Protein AF-A0A7Z2Y9G9-F1 (afdb_monomer_lite)

Structure (mmCIF, N/CA/C/O backbone):
data_AF-A0A7Z2Y9G9-F1
#
_entry.id   AF-A0A7Z2Y9G9-F1
#
loop_
_atom_site.group_PDB
_atom_site.id
_atom_site.type_symbol
_atom_site.label_atom_id
_atom_site.label_alt_id
_atom_site.label_comp_id
_atom_site.label_asym_id
_atom_site.label_entity_id
_atom_site.label_seq_id
_atom_site.pdbx_PDB_ins_code
_atom_site.Cartn_x
_atom_site.Cartn_y
_atom_site.Cartn_z
_atom_site.occupancy
_atom_site.B_iso_or_equiv
_atom_site.auth_seq_id
_atom_site.auth_comp_id
_atom_site.auth_asym_id
_atom_site.auth_atom_id
_atom_site.pdbx_PDB_model_num
ATOM 1 N N . MET A 1 1 ? -2.726 4.405 26.098 1.00 60.47 1 MET A N 1
ATOM 2 C CA . MET A 1 1 ? -2.717 5.321 24.933 1.00 60.47 1 MET A CA 1
ATOM 3 C C . MET A 1 1 ? -4.155 5.636 24.534 1.00 60.47 1 MET A C 1
ATOM 5 O O . MET A 1 1 ? -4.991 4.743 24.599 1.00 60.47 1 MET A O 1
ATOM 9 N N . ASN A 1 2 ? -4.482 6.888 24.206 1.00 84.62 2 ASN A N 1
ATOM 10 C CA . ASN A 1 2 ? -5.858 7.288 23.878 1.00 84.62 2 ASN A CA 1
ATOM 11 C C . ASN A 1 2 ? -6.257 6.757 22.484 1.00 84.62 2 ASN A C 1
ATOM 13 O O . ASN A 1 2 ? -5.518 6.964 21.523 1.00 84.62 2 ASN A O 1
ATOM 17 N N . LYS A 1 3 ? -7.426 6.106 22.360 1.00 82.12 3 LYS A N 1
ATOM 18 C CA . LYS A 1 3 ? -7.938 5.534 21.095 1.00 82.12 3 LYS A CA 1
ATOM 19 C C . LYS A 1 3 ? -7.937 6.550 19.945 1.00 82.12 3 LYS A C 1
ATOM 21 O O . LYS A 1 3 ? -7.554 6.207 18.832 1.00 82.12 3 LYS A O 1
ATOM 26 N N . ARG A 1 4 ? -8.305 7.810 20.218 1.00 83.88 4 ARG A N 1
ATOM 27 C CA . ARG A 1 4 ? -8.312 8.877 19.197 1.00 83.88 4 ARG A CA 1
ATOM 28 C C . ARG A 1 4 ? -6.915 9.199 18.689 1.00 83.88 4 ARG A C 1
ATOM 30 O O . ARG A 1 4 ? -6.725 9.339 17.492 1.00 83.88 4 ARG A O 1
ATOM 37 N N . VAL A 1 5 ? -5.942 9.277 19.596 1.00 87.56 5 VAL A N 1
ATOM 38 C CA . VAL A 1 5 ? -4.540 9.533 19.237 1.00 87.56 5 VAL A CA 1
ATOM 39 C C . VAL A 1 5 ? -4.034 8.418 18.328 1.00 87.56 5 VAL A C 1
ATOM 41 O O . VAL A 1 5 ? -3.450 8.692 17.291 1.00 87.56 5 VAL A O 1
ATOM 44 N N . MET A 1 6 ? -4.344 7.165 18.652 1.00 87.31 6 MET A N 1
ATOM 45 C CA . MET A 1 6 ? -3.933 6.023 17.840 1.00 87.31 6 MET A CA 1
ATOM 46 C C . MET A 1 6 ? -4.537 6.051 16.428 1.00 87.31 6 MET A C 1
ATOM 48 O O . MET A 1 6 ? -3.825 5.814 15.454 1.00 87.31 6 MET A O 1
ATOM 52 N N . LEU A 1 7 ? -5.819 6.409 16.307 1.00 87.56 7 LEU A N 1
ATOM 53 C CA . LEU A 1 7 ? -6.474 6.610 15.013 1.00 87.56 7 LEU A CA 1
ATOM 54 C C . LEU A 1 7 ? -5.833 7.750 14.221 1.00 87.56 7 LEU A C 1
ATOM 56 O O . LEU A 1 7 ? -5.514 7.554 13.056 1.00 87.56 7 LEU A O 1
ATOM 60 N N . TYR A 1 8 ? -5.576 8.902 14.847 1.00 88.62 8 TYR A N 1
ATOM 61 C CA . TYR A 1 8 ? -4.926 10.026 14.171 1.00 88.62 8 TYR A CA 1
ATOM 62 C C . TYR A 1 8 ? -3.520 9.693 13.685 1.00 88.62 8 TYR A C 1
ATOM 64 O O . TYR A 1 8 ? -3.172 10.086 12.578 1.00 88.62 8 TYR A O 1
ATOM 72 N N . ILE A 1 9 ? -2.733 8.943 14.463 1.00 90.56 9 ILE A N 1
ATOM 73 C CA . ILE A 1 9 ? -1.399 8.521 14.023 1.00 90.56 9 ILE A CA 1
ATOM 74 C C . ILE A 1 9 ? -1.525 7.561 12.832 1.00 90.56 9 ILE A C 1
ATOM 76 O O . ILE A 1 9 ? -0.811 7.743 11.855 1.00 90.56 9 ILE A O 1
ATOM 80 N N . ASN A 1 10 ? -2.467 6.606 12.855 1.00 90.12 10 ASN A N 1
ATOM 81 C CA . ASN A 1 10 ? -2.705 5.707 11.714 1.00 90.12 10 ASN A CA 1
ATOM 82 C C . ASN A 1 10 ? -3.112 6.478 10.457 1.00 90.12 10 ASN A C 1
ATOM 84 O O . ASN A 1 10 ? -2.571 6.235 9.382 1.00 90.12 10 ASN A O 1
ATOM 88 N N . THR A 1 11 ? -4.021 7.440 10.588 1.00 89.25 11 THR A N 1
ATOM 89 C CA . THR A 1 11 ? -4.427 8.299 9.473 1.00 89.25 11 THR A CA 1
ATOM 90 C C . THR A 1 11 ? -3.263 9.143 8.966 1.00 89.25 11 THR A C 1
ATOM 92 O O . THR A 1 11 ? -3.031 9.195 7.765 1.00 89.25 11 THR A O 1
ATOM 95 N N . GLY A 1 12 ? -2.522 9.788 9.869 1.00 90.56 12 GLY A N 1
ATOM 96 C CA . GLY A 1 12 ? -1.427 10.692 9.528 1.00 90.56 12 GLY A CA 1
ATOM 97 C C . GLY A 1 12 ? -0.275 9.979 8.830 1.00 90.56 12 GLY A C 1
ATOM 98 O O . GLY A 1 12 ? 0.191 10.453 7.800 1.00 90.56 12 GLY A O 1
ATOM 99 N N . ILE A 1 13 ? 0.138 8.815 9.338 1.00 92.81 13 ILE A N 1
ATOM 100 C CA . ILE A 1 13 ? 1.227 8.042 8.732 1.00 92.81 13 ILE A CA 1
ATOM 101 C C . ILE A 1 13 ? 0.820 7.459 7.374 1.00 92.81 13 ILE A C 1
ATOM 103 O O . ILE A 1 13 ? 1.600 7.496 6.430 1.00 92.81 13 ILE A O 1
ATOM 107 N N . THR A 1 14 ? -0.436 7.024 7.238 1.00 91.38 14 THR A N 1
ATOM 108 C CA . THR A 1 14 ? -0.966 6.530 5.961 1.00 91.38 14 THR A CA 1
ATOM 109 C C . THR A 1 14 ? -1.094 7.659 4.937 1.00 91.38 14 THR A C 1
ATOM 111 O O . THR A 1 14 ? -0.770 7.476 3.769 1.00 91.38 14 THR A O 1
ATOM 114 N N . ALA A 1 15 ? -1.524 8.850 5.359 1.00 91.56 15 ALA A N 1
ATOM 115 C CA . ALA A 1 15 ? -1.562 10.022 4.491 1.00 91.56 15 ALA A CA 1
ATOM 116 C C . ALA A 1 15 ? -0.153 10.434 4.045 1.00 91.56 15 ALA A C 1
ATOM 118 O O . ALA A 1 15 ? 0.052 10.71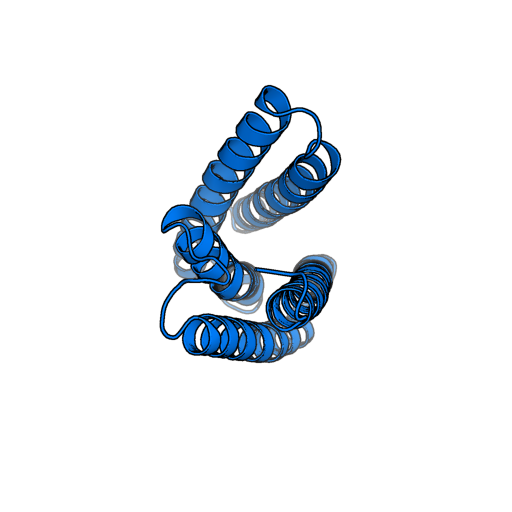4 2.866 1.00 91.56 15 ALA A O 1
ATOM 119 N N . LEU A 1 16 ? 0.820 10.413 4.962 1.00 94.50 16 LEU A N 1
ATOM 120 C CA . LEU A 1 16 ? 2.220 10.671 4.639 1.00 94.50 16 LEU A CA 1
ATOM 121 C C . LEU A 1 16 ? 2.745 9.660 3.616 1.00 94.50 16 LEU A C 1
ATOM 123 O O . LEU A 1 16 ? 3.346 10.081 2.638 1.00 94.50 16 LEU A O 1
ATOM 127 N N . PHE A 1 17 ? 2.448 8.366 3.785 1.00 94.25 17 PHE A N 1
ATOM 128 C CA . PHE A 1 17 ? 2.802 7.334 2.806 1.00 94.25 17 PHE A CA 1
ATOM 129 C C . PHE A 1 17 ? 2.264 7.670 1.412 1.00 94.25 17 PHE A C 1
ATOM 131 O O . PHE A 1 17 ? 3.022 7.694 0.449 1.00 94.25 17 PHE A O 1
ATOM 138 N N . VAL A 1 18 ? 0.965 7.970 1.307 1.00 92.56 18 VAL A N 1
ATOM 139 C CA . VAL A 1 18 ? 0.322 8.285 0.023 1.00 92.56 18 VAL A CA 1
ATOM 140 C C . VAL A 1 18 ? 0.954 9.520 -0.625 1.00 92.56 18 VAL A C 1
ATOM 142 O O . VAL A 1 18 ? 1.206 9.519 -1.825 1.00 92.56 18 VAL A O 1
ATOM 145 N N . ILE A 1 19 ? 1.243 10.564 0.155 1.00 94.31 19 ILE A N 1
ATOM 146 C CA . ILE A 1 19 ? 1.898 11.777 -0.351 1.00 94.31 19 ILE A CA 1
ATOM 147 C C . ILE A 1 19 ? 3.315 11.460 -0.839 1.00 94.31 19 ILE A C 1
ATOM 149 O O . ILE A 1 19 ? 3.659 11.823 -1.961 1.00 94.31 19 ILE A O 1
ATOM 153 N N . SER A 1 20 ? 4.122 10.767 -0.034 1.00 93.50 20 SER A N 1
ATOM 154 C CA . SER A 1 20 ? 5.490 10.382 -0.396 1.00 93.50 20 SER A CA 1
ATOM 155 C C . SER A 1 20 ? 5.528 9.523 -1.660 1.00 93.50 20 SER A C 1
ATOM 157 O O . SER A 1 20 ? 6.353 9.781 -2.531 1.00 93.50 20 SER A O 1
ATOM 159 N N . LEU A 1 21 ? 4.577 8.599 -1.808 1.00 92.56 21 LEU A N 1
ATOM 160 C CA . LEU A 1 21 ? 4.409 7.774 -3.002 1.00 92.56 21 LEU A CA 1
ATOM 161 C C . LEU A 1 21 ? 4.122 8.618 -4.258 1.00 92.56 21 LEU A C 1
ATOM 163 O O . LEU A 1 21 ? 4.695 8.390 -5.319 1.00 92.56 21 LEU A O 1
ATOM 167 N N . PHE A 1 22 ? 3.247 9.621 -4.171 1.00 92.81 22 PHE A N 1
ATOM 168 C CA . PHE A 1 22 ? 3.017 10.507 -5.316 1.00 92.81 22 PHE A CA 1
ATOM 169 C C . PHE A 1 22 ? 4.241 11.363 -5.642 1.00 92.81 22 PHE A C 1
ATOM 171 O O . PHE A 1 22 ? 4.534 11.587 -6.816 1.00 92.81 22 PHE A O 1
ATOM 178 N N . ILE A 1 23 ? 4.980 11.817 -4.626 1.00 92.75 23 ILE A N 1
ATOM 179 C CA . ILE A 1 23 ? 6.205 12.588 -4.844 1.00 92.75 23 ILE A CA 1
ATOM 180 C C . ILE A 1 23 ? 7.298 11.713 -5.471 1.00 92.75 23 ILE A C 1
ATOM 182 O O . ILE A 1 23 ? 8.007 12.192 -6.358 1.00 92.75 23 ILE A O 1
ATOM 186 N N . SER A 1 24 ? 7.415 10.432 -5.099 1.00 90.62 24 SER A N 1
ATOM 187 C CA . SER A 1 24 ? 8.377 9.527 -5.741 1.00 90.62 24 SER A CA 1
ATOM 188 C C . SER A 1 24 ? 8.086 9.378 -7.234 1.00 90.62 24 SER A C 1
ATOM 190 O O . SER A 1 24 ? 9.013 9.439 -8.037 1.00 90.62 24 SER A O 1
ATOM 192 N N . PHE A 1 25 ? 6.813 9.290 -7.633 1.00 87.81 25 PHE A N 1
ATOM 193 C CA . PHE A 1 25 ? 6.443 9.295 -9.053 1.00 87.81 25 PHE A CA 1
ATOM 194 C C . PHE A 1 25 ? 6.720 10.636 -9.739 1.00 87.81 25 PHE A C 1
ATOM 196 O O . PHE A 1 25 ? 7.238 10.656 -10.851 1.00 87.81 25 PHE A O 1
ATOM 203 N N . ALA A 1 26 ? 6.437 11.760 -9.077 1.00 90.19 26 ALA A N 1
ATOM 204 C CA . ALA A 1 26 ? 6.694 13.091 -9.633 1.00 90.19 26 ALA A CA 1
ATOM 205 C C . ALA A 1 26 ? 8.191 13.398 -9.823 1.00 90.19 26 ALA A C 1
ATOM 207 O O . ALA A 1 26 ? 8.546 14.297 -10.579 1.00 90.19 26 ALA A O 1
ATOM 208 N N . THR A 1 27 ? 9.067 12.671 -9.130 1.00 91.19 27 THR A N 1
ATOM 209 C CA . THR A 1 27 ? 10.520 12.891 -9.140 1.00 91.19 27 THR A CA 1
ATOM 210 C C . THR A 1 27 ? 11.287 11.848 -9.946 1.00 91.19 27 THR A C 1
ATOM 212 O O . THR A 1 27 ? 12.510 11.886 -9.935 1.00 91.19 27 THR A O 1
ATOM 215 N N . MET A 1 28 ? 10.599 10.963 -10.679 1.00 87.31 28 MET A N 1
ATOM 216 C CA . MET A 1 28 ? 11.187 9.823 -11.402 1.00 87.31 28 MET A CA 1
ATOM 217 C C . MET A 1 28 ? 12.311 10.195 -12.387 1.00 87.31 28 MET A C 1
ATOM 219 O O . MET A 1 28 ? 13.194 9.384 -12.635 1.00 87.31 28 MET A O 1
ATOM 223 N N . GLU A 1 29 ? 12.324 11.422 -12.913 1.00 86.62 29 GLU A N 1
ATOM 224 C CA . GLU A 1 29 ? 13.369 11.903 -13.834 1.00 86.62 29 GLU A CA 1
ATOM 225 C C . GLU A 1 29 ? 14.647 12.398 -13.125 1.00 86.62 29 GLU A C 1
ATOM 227 O O . GLU A 1 29 ? 15.681 12.588 -13.763 1.00 86.62 29 GLU A O 1
ATOM 232 N N . ALA A 1 30 ? 14.605 12.613 -11.807 1.00 90.19 30 ALA A N 1
ATOM 233 C CA . ALA A 1 30 ? 15.714 13.135 -11.012 1.00 90.19 30 ALA A CA 1
ATOM 234 C C . ALA A 1 30 ? 16.259 12.052 -10.067 1.00 90.19 30 ALA A C 1
ATOM 236 O O . ALA A 1 30 ? 15.902 12.022 -8.890 1.00 90.19 30 ALA A O 1
ATOM 237 N N . GLU A 1 31 ? 17.150 11.195 -10.572 1.00 83.38 31 GLU A N 1
ATOM 238 C CA . GLU A 1 31 ? 17.620 9.942 -9.947 1.00 83.38 31 GLU A CA 1
ATOM 239 C C . GLU A 1 31 ? 17.875 10.023 -8.425 1.00 83.38 31 GLU A C 1
ATOM 241 O O . GLU A 1 31 ? 17.238 9.309 -7.651 1.00 83.38 31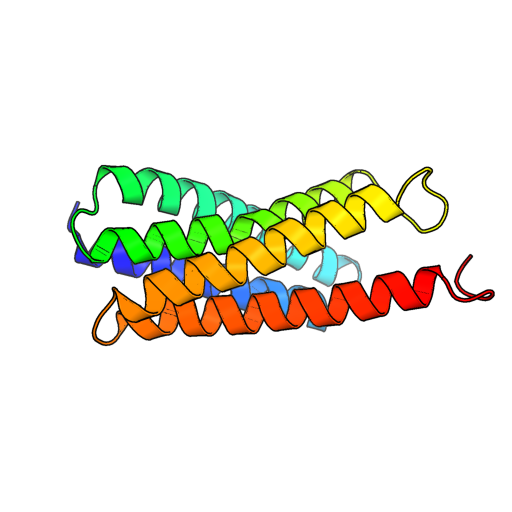 GLU A O 1
ATOM 246 N N . GLY A 1 32 ? 18.717 10.953 -7.956 1.00 86.69 32 GLY A N 1
ATOM 247 C CA . GLY A 1 32 ? 19.013 11.084 -6.519 1.00 86.69 32 GLY A CA 1
ATOM 248 C C . GLY A 1 32 ? 17.826 11.557 -5.664 1.00 86.69 32 GLY A C 1
ATOM 249 O O . GLY A 1 32 ? 17.675 11.161 -4.506 1.00 86.69 32 GLY A O 1
ATOM 250 N N . THR A 1 33 ? 16.944 12.383 -6.234 1.00 89.56 33 THR A N 1
ATOM 251 C CA . THR A 1 33 ? 15.721 12.833 -5.550 1.00 89.56 33 THR A CA 1
ATOM 252 C C . THR A 1 33 ? 14.675 11.721 -5.542 1.00 89.56 33 THR A C 1
ATOM 254 O O . THR A 1 33 ? 14.071 11.469 -4.501 1.00 89.56 33 THR A O 1
ATOM 257 N N . HIS A 1 34 ? 14.515 11.014 -6.664 1.00 90.25 34 HIS A N 1
ATOM 258 C CA . HIS A 1 34 ? 13.632 9.860 -6.798 1.00 90.25 34 HIS A CA 1
ATOM 259 C C . HIS A 1 34 ? 13.949 8.796 -5.750 1.00 90.25 34 HIS A C 1
ATOM 261 O O . HIS A 1 34 ? 13.078 8.433 -4.960 1.00 90.25 34 HIS A O 1
ATOM 267 N N . GLN A 1 35 ? 15.211 8.362 -5.682 1.00 89.25 35 GLN A N 1
ATOM 268 C CA . GLN A 1 35 ? 15.637 7.307 -4.767 1.00 89.25 35 GLN A CA 1
ATOM 269 C C . GLN A 1 35 ? 15.396 7.693 -3.303 1.00 89.25 35 GLN A C 1
ATOM 271 O O . GLN A 1 35 ? 14.895 6.886 -2.526 1.00 89.25 35 GLN A O 1
ATOM 276 N N . THR A 1 36 ? 15.645 8.956 -2.940 1.00 91.81 36 THR A N 1
ATOM 277 C CA . THR A 1 36 ? 15.350 9.467 -1.593 1.00 91.81 36 THR A CA 1
ATOM 278 C C . THR A 1 36 ? 13.860 9.340 -1.254 1.00 91.81 36 THR A C 1
ATOM 280 O O . THR A 1 36 ? 13.505 8.887 -0.164 1.00 91.81 36 THR A O 1
ATOM 283 N N . TRP A 1 37 ? 12.968 9.707 -2.178 1.00 93.94 37 TRP A N 1
ATOM 284 C CA . TRP A 1 37 ? 11.523 9.598 -1.960 1.00 93.94 37 TRP A CA 1
ATOM 285 C C . TRP A 1 37 ? 11.024 8.156 -1.937 1.00 93.94 37 TRP A C 1
ATOM 287 O O . TRP A 1 37 ? 10.119 7.858 -1.155 1.00 93.94 37 TRP A O 1
ATOM 297 N N . VAL A 1 38 ? 11.619 7.263 -2.729 1.00 91.06 38 VAL A N 1
ATOM 298 C CA . VAL A 1 38 ? 11.351 5.819 -2.657 1.00 91.06 38 VAL A CA 1
ATOM 299 C C . VAL A 1 38 ? 11.700 5.296 -1.263 1.00 91.06 38 VAL A C 1
ATOM 301 O O . VAL A 1 38 ? 10.824 4.761 -0.586 1.00 91.06 38 VAL A O 1
ATOM 304 N N . THR A 1 39 ? 12.908 5.569 -0.761 1.00 92.12 39 THR A N 1
ATOM 305 C CA . THR A 1 39 ? 13.326 5.133 0.583 1.00 92.12 39 THR A CA 1
ATOM 306 C C . THR A 1 39 ? 12.432 5.706 1.686 1.00 92.12 39 THR A C 1
ATOM 308 O O . THR A 1 39 ? 12.039 4.989 2.606 1.00 92.12 39 THR A O 1
ATOM 311 N N . ILE A 1 40 ? 12.046 6.986 1.602 1.00 93.69 40 ILE A N 1
ATOM 312 C CA . ILE A 1 40 ? 11.087 7.581 2.551 1.00 93.69 40 ILE A CA 1
ATOM 313 C C . ILE A 1 40 ? 9.754 6.826 2.503 1.00 93.69 40 ILE A C 1
ATOM 315 O O . ILE A 1 40 ? 9.195 6.500 3.550 1.00 93.69 40 ILE A O 1
ATOM 319 N N . THR A 1 41 ? 9.253 6.527 1.306 1.00 94.19 41 THR A N 1
ATOM 320 C CA . THR A 1 41 ? 7.989 5.808 1.105 1.00 94.19 41 THR A CA 1
ATOM 321 C C . THR A 1 41 ? 8.043 4.407 1.712 1.00 94.19 41 THR A C 1
ATOM 323 O O . THR A 1 41 ? 7.106 4.008 2.403 1.00 94.19 41 THR A O 1
ATOM 326 N N . GLU A 1 42 ? 9.150 3.687 1.550 1.00 92.56 42 GLU A N 1
ATOM 327 C CA . GLU A 1 42 ? 9.368 2.368 2.155 1.00 92.56 42 GLU A CA 1
ATOM 328 C C . GLU A 1 42 ? 9.421 2.433 3.684 1.00 92.56 42 GLU A C 1
ATOM 330 O O . GLU A 1 42 ? 8.717 1.678 4.360 1.00 92.56 42 GLU A O 1
ATOM 335 N N . CYS A 1 43 ? 10.187 3.373 4.252 1.00 94.75 43 CYS A N 1
ATOM 336 C CA . CYS A 1 43 ? 10.267 3.560 5.701 1.00 94.75 43 CYS A CA 1
ATOM 337 C C . CYS A 1 43 ? 8.899 3.909 6.305 1.00 94.75 43 CYS A C 1
ATOM 339 O O . CYS A 1 43 ? 8.490 3.323 7.313 1.00 94.75 43 CYS A O 1
ATOM 341 N N . VAL A 1 44 ? 8.171 4.846 5.691 1.00 95.94 44 VAL A N 1
ATOM 342 C CA . VAL A 1 44 ? 6.839 5.264 6.150 1.00 95.94 44 VAL A CA 1
ATOM 343 C C . VAL A 1 44 ? 5.823 4.137 5.957 1.00 95.94 44 VAL A C 1
ATOM 345 O O . VAL A 1 44 ? 4.988 3.915 6.836 1.00 95.94 44 VAL A O 1
ATOM 348 N N . GLY A 1 45 ? 5.906 3.382 4.861 1.00 94.62 45 GLY A N 1
ATOM 349 C CA . GLY A 1 45 ? 5.068 2.212 4.601 1.00 94.62 45 GLY A CA 1
ATOM 350 C C . GLY A 1 45 ? 5.272 1.120 5.650 1.00 94.62 45 GLY A C 1
ATOM 351 O O . GLY A 1 45 ? 4.311 0.684 6.286 1.00 94.62 45 GLY A O 1
ATOM 352 N N . GLY A 1 46 ? 6.524 0.750 5.926 1.00 95.00 46 GLY A N 1
ATOM 353 C CA . GLY A 1 46 ? 6.872 -0.218 6.969 1.00 95.00 46 GLY A CA 1
ATOM 354 C C . GLY A 1 46 ? 6.392 0.217 8.356 1.00 95.00 46 GLY A C 1
ATOM 355 O O . GLY A 1 46 ? 5.748 -0.557 9.070 1.00 95.00 46 GLY A O 1
ATOM 356 N N . ALA A 1 47 ? 6.610 1.483 8.719 1.00 95.25 47 ALA A N 1
ATOM 357 C CA . ALA A 1 47 ? 6.111 2.040 9.974 1.00 95.25 47 ALA A CA 1
ATOM 358 C C . ALA A 1 47 ? 4.571 2.044 10.046 1.00 95.25 47 ALA A C 1
ATOM 360 O O . ALA A 1 47 ? 4.005 1.758 11.104 1.00 95.25 47 ALA A O 1
ATOM 361 N N . SER A 1 48 ? 3.886 2.306 8.928 1.00 95.31 48 SER A N 1
ATOM 362 C CA . SER A 1 48 ? 2.421 2.268 8.839 1.00 95.31 48 SER A CA 1
ATOM 363 C C . SER A 1 48 ? 1.873 0.863 9.072 1.00 95.31 48 SER A C 1
ATOM 365 O O . SER A 1 48 ? 0.915 0.703 9.827 1.00 95.31 48 SER A O 1
ATOM 367 N N . ILE A 1 49 ? 2.500 -0.162 8.484 1.00 95.81 49 ILE A N 1
ATOM 368 C CA . ILE A 1 49 ? 2.127 -1.572 8.680 1.00 95.81 49 ILE A CA 1
ATOM 369 C C . ILE A 1 49 ? 2.295 -1.968 10.148 1.00 95.81 49 ILE A C 1
ATOM 371 O O . ILE A 1 49 ? 1.369 -2.521 10.747 1.00 95.81 49 ILE A O 1
ATOM 375 N N . LEU A 1 50 ? 3.445 -1.649 10.751 1.00 95.31 50 LEU A N 1
ATOM 376 C CA . LEU A 1 50 ? 3.711 -1.948 12.160 1.00 95.31 50 LEU A CA 1
ATOM 377 C C . LEU A 1 50 ? 2.693 -1.265 13.074 1.00 95.31 50 LEU A C 1
ATOM 379 O O . LEU A 1 50 ? 2.103 -1.909 13.943 1.00 95.31 50 LEU A O 1
ATOM 383 N N . LEU A 1 51 ? 2.437 0.024 12.856 1.00 94.25 51 LEU A N 1
ATOM 384 C CA . LEU A 1 51 ? 1.477 0.776 13.651 1.00 94.25 51 LEU A CA 1
ATOM 385 C C . LEU A 1 51 ? 0.051 0.242 13.482 1.00 94.25 51 LEU A C 1
ATOM 387 O O . LEU A 1 51 ? -0.665 0.126 14.476 1.00 94.25 51 LEU A O 1
ATOM 391 N N . ALA A 1 52 ? -0.361 -0.107 12.262 1.00 94.00 52 ALA A N 1
ATOM 392 C CA . ALA A 1 52 ? -1.667 -0.701 12.005 1.00 94.00 52 ALA A CA 1
ATOM 393 C C . ALA A 1 52 ? -1.805 -2.066 12.700 1.00 94.00 52 ALA A C 1
ATOM 395 O O . ALA A 1 52 ? -2.827 -2.332 13.335 1.00 94.00 52 ALA A O 1
ATOM 396 N N . GLY A 1 53 ? -0.755 -2.892 12.674 1.00 94.06 53 GLY A N 1
ATOM 397 C CA . GLY A 1 53 ? -0.696 -4.158 13.404 1.00 94.06 53 GLY A CA 1
ATOM 398 C C . GLY A 1 53 ? -0.843 -3.971 14.916 1.00 94.06 53 GLY A C 1
ATOM 399 O O . GLY A 1 53 ? -1.687 -4.612 15.540 1.00 94.06 53 GLY A O 1
ATOM 400 N N . ILE A 1 54 ? -0.099 -3.027 15.502 1.00 93.00 54 ILE A N 1
ATOM 401 C CA . ILE A 1 54 ? -0.227 -2.669 16.923 1.00 93.00 54 ILE A CA 1
ATOM 402 C C . ILE A 1 54 ? -1.652 -2.169 17.208 1.00 93.00 54 ILE A C 1
ATOM 404 O O . ILE A 1 54 ? -2.286 -2.602 18.170 1.00 93.00 54 ILE A O 1
ATOM 408 N N . SER A 1 55 ? -2.208 -1.310 16.352 1.00 92.12 55 SER A N 1
ATOM 409 C CA . SER A 1 55 ? -3.570 -0.780 16.472 1.00 92.12 55 SER A CA 1
ATOM 410 C C . SER A 1 55 ? -4.656 -1.838 16.516 1.00 92.12 55 SER A C 1
ATOM 412 O O . SER A 1 55 ? -5.649 -1.615 17.205 1.00 92.12 55 SER A O 1
ATOM 414 N N . LEU 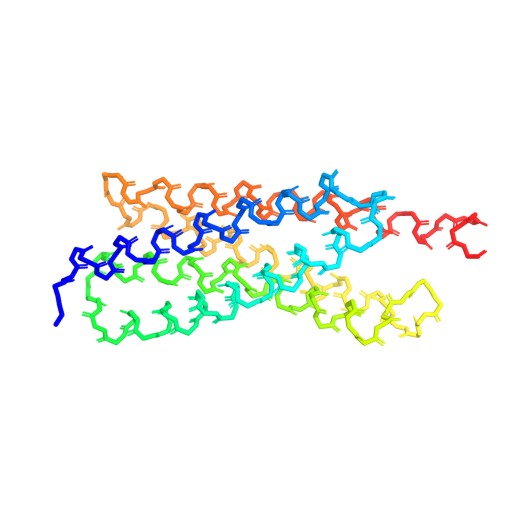A 1 56 ? -4.487 -2.991 15.868 1.00 92.50 56 LEU A N 1
ATOM 415 C CA . LEU A 1 56 ? -5.461 -4.082 15.966 1.00 92.50 56 LEU A CA 1
ATOM 416 C C . LEU A 1 56 ? -5.592 -4.648 17.383 1.00 92.50 56 LEU A C 1
ATOM 418 O O . LEU A 1 56 ? -6.669 -5.108 17.756 1.00 92.50 56 LEU A O 1
ATOM 422 N N . VAL A 1 57 ? -4.524 -4.601 18.181 1.00 89.44 57 VAL A N 1
ATOM 423 C CA . VAL A 1 57 ? -4.530 -5.110 19.561 1.00 89.44 57 VAL A CA 1
ATOM 424 C C . VAL A 1 57 ? -5.278 -4.153 20.497 1.00 89.44 57 VAL A C 1
ATOM 426 O O . VAL A 1 57 ? -5.958 -4.585 21.429 1.00 89.44 57 VAL A O 1
ATOM 429 N N . TYR A 1 58 ? -5.183 -2.843 20.245 1.00 86.31 58 TYR A N 1
ATOM 430 C CA . TYR A 1 58 ? -5.711 -1.805 21.138 1.00 86.31 58 TYR A CA 1
ATOM 431 C C . TYR A 1 58 ? -7.063 -1.217 20.699 1.00 86.31 58 TYR A C 1
ATOM 433 O O . TYR A 1 58 ? -7.861 -0.810 21.551 1.00 86.31 58 TYR A O 1
ATOM 441 N N . LEU A 1 59 ? -7.343 -1.144 19.394 1.00 87.75 59 LEU A N 1
ATOM 442 C CA . LEU A 1 59 ? -8.614 -0.656 18.863 1.00 87.75 59 LEU A CA 1
ATOM 443 C C . LEU A 1 59 ? -9.627 -1.799 18.802 1.00 87.75 59 LEU A C 1
ATOM 445 O O . LEU A 1 59 ? -9.417 -2.819 18.153 1.00 87.75 59 LEU A O 1
ATOM 449 N N . LYS A 1 60 ? -10.760 -1.595 19.473 1.00 83.69 60 LYS A N 1
ATOM 450 C CA . LYS A 1 60 ? -11.901 -2.513 19.470 1.00 83.69 60 LYS A CA 1
ATOM 451 C C . LYS A 1 60 ? -13.073 -1.910 18.695 1.00 83.69 60 LYS A C 1
ATOM 453 O O . LYS A 1 60 ? -13.058 -0.723 18.354 1.00 83.69 60 LYS A O 1
ATOM 458 N N . ASP A 1 61 ? -14.073 -2.747 18.443 1.00 85.25 61 ASP A N 1
ATOM 459 C CA . ASP A 1 61 ? -15.349 -2.368 17.829 1.00 85.25 61 ASP A CA 1
ATOM 460 C C . ASP A 1 61 ? -15.164 -1.853 16.392 1.00 85.25 61 ASP A C 1
ATOM 462 O O . ASP A 1 61 ? -14.413 -2.448 15.620 1.00 85.25 61 ASP A O 1
ATOM 466 N N . GLU A 1 62 ? -15.838 -0.775 16.005 1.00 84.31 62 GLU A N 1
ATOM 467 C CA . GLU A 1 62 ? -15.808 -0.235 14.638 1.00 84.31 62 GLU A CA 1
ATOM 468 C C . GLU A 1 62 ? -14.452 0.384 14.261 1.00 84.31 62 GLU A C 1
ATOM 470 O O . GLU A 1 62 ? -14.037 0.375 13.104 1.00 84.31 62 GLU A O 1
ATOM 475 N N . HIS A 1 63 ? -13.686 0.858 15.244 1.00 86.06 63 HIS A N 1
ATOM 476 C CA . HIS A 1 63 ? -12.409 1.532 14.999 1.00 86.06 63 HIS A CA 1
ATOM 477 C C . HIS A 1 63 ? -11.309 0.586 14.509 1.00 86.06 63 HIS A C 1
ATOM 479 O O . HIS A 1 63 ? -10.354 1.043 13.888 1.00 86.06 63 HIS A O 1
ATOM 485 N N . ARG A 1 64 ? -11.439 -0.728 14.747 1.00 90.44 64 ARG A N 1
ATOM 486 C CA . ARG A 1 64 ? -10.488 -1.736 14.243 1.00 90.44 64 ARG A CA 1
ATOM 487 C C . ARG A 1 64 ? -10.526 -1.870 12.720 1.00 90.44 64 ARG A C 1
ATOM 489 O O . ARG A 1 64 ? -9.592 -2.394 12.126 1.00 90.44 64 ARG A O 1
ATOM 496 N N . PHE A 1 65 ? -11.594 -1.401 12.075 1.00 92.31 65 PHE A N 1
ATOM 497 C CA . PHE A 1 65 ? -11.709 -1.463 10.623 1.00 92.31 65 PHE A CA 1
ATOM 498 C C . PHE A 1 65 ? -10.741 -0.495 9.925 1.00 92.31 65 PHE A C 1
ATOM 500 O O . PHE A 1 65 ? -10.340 -0.769 8.795 1.00 92.31 65 PHE A O 1
ATOM 507 N N . VAL A 1 66 ? -10.296 0.575 10.600 1.00 92.25 66 VAL A N 1
ATOM 508 C CA . VAL A 1 66 ? -9.257 1.487 10.089 1.00 92.25 66 VAL A CA 1
ATOM 509 C C . VAL A 1 66 ? -7.916 0.762 9.902 1.00 92.25 66 VAL A C 1
ATOM 511 O O . VAL A 1 66 ? -7.470 0.666 8.759 1.00 92.25 66 VAL A O 1
ATOM 514 N N . PRO A 1 67 ? -7.278 0.195 10.950 1.00 93.69 67 PRO A N 1
ATOM 515 C CA . PRO A 1 67 ? -6.022 -0.529 10.778 1.00 93.69 67 PRO A CA 1
ATOM 516 C C . PRO A 1 67 ? -6.167 -1.763 9.882 1.00 93.69 67 PRO A C 1
ATOM 518 O O . PRO A 1 67 ? -5.250 -2.049 9.122 1.00 93.69 67 PRO A O 1
ATOM 521 N N . LEU A 1 68 ? -7.317 -2.454 9.883 1.00 94.81 68 LEU A N 1
ATOM 522 C CA . LEU A 1 68 ? -7.559 -3.524 8.905 1.00 94.81 68 LEU A CA 1
ATOM 523 C C . LEU A 1 68 ? -7.489 -2.990 7.471 1.00 94.81 68 LEU A C 1
ATOM 525 O O . LEU A 1 68 ? -6.775 -3.554 6.650 1.00 94.81 68 LEU A O 1
ATOM 529 N N . SER A 1 69 ? -8.174 -1.884 7.174 1.00 95.12 69 SER A N 1
ATOM 530 C CA . SER A 1 69 ? -8.153 -1.285 5.834 1.00 95.12 69 SER A CA 1
ATOM 531 C C . SER A 1 69 ? -6.738 -0.904 5.401 1.00 95.12 69 SER A C 1
ATOM 533 O O . SER A 1 69 ? -6.379 -1.136 4.253 1.00 95.12 69 SER A O 1
ATOM 535 N N . ILE A 1 70 ? -5.924 -0.387 6.326 1.00 95.38 70 ILE A N 1
ATOM 536 C CA . ILE A 1 70 ? -4.515 -0.054 6.084 1.00 95.38 70 ILE A CA 1
ATOM 537 C C . ILE A 1 70 ? -3.699 -1.316 5.759 1.00 95.38 70 ILE A C 1
ATOM 539 O O . ILE A 1 70 ? -2.962 -1.335 4.779 1.00 95.38 70 ILE A O 1
ATOM 543 N N . LEU A 1 71 ? -3.855 -2.400 6.521 1.00 96.19 71 LEU A N 1
ATOM 544 C CA . LEU A 1 71 ? -3.115 -3.645 6.272 1.00 96.19 71 LEU A CA 1
ATOM 545 C C . LEU A 1 71 ? -3.484 -4.291 4.931 1.00 96.19 71 LEU A C 1
ATOM 547 O O . LEU A 1 71 ? -2.600 -4.709 4.187 1.00 96.19 71 LEU A O 1
ATOM 551 N N . TYR A 1 72 ? -4.775 -4.339 4.591 1.00 96.31 72 TYR A N 1
ATOM 552 C CA . TYR A 1 72 ? -5.215 -4.858 3.292 1.00 96.31 72 TYR A CA 1
ATOM 553 C C . TYR A 1 72 ? -4.830 -3.949 2.130 1.00 96.31 72 TYR A C 1
ATOM 555 O O . TYR A 1 72 ? -4.603 -4.443 1.029 1.00 96.31 72 TYR A O 1
ATOM 563 N N . PHE A 1 73 ? -4.731 -2.641 2.371 1.00 96.31 73 PHE A N 1
ATOM 564 C CA . PHE A 1 73 ? -4.160 -1.713 1.408 1.00 96.31 73 PHE A CA 1
ATOM 565 C C . PHE A 1 73 ? -2.705 -2.077 1.122 1.00 96.31 73 PHE A C 1
ATOM 567 O O . PHE A 1 73 ? -2.371 -2.278 -0.036 1.00 96.31 73 PHE A O 1
ATOM 574 N N . PHE A 1 74 ? -1.872 -2.257 2.151 1.00 96.19 74 PHE A N 1
ATOM 575 C CA . PHE A 1 74 ? -0.441 -2.525 1.985 1.00 96.19 74 PHE A CA 1
ATOM 576 C C . PHE A 1 74 ? -0.093 -3.903 1.408 1.00 96.19 74 PHE A C 1
ATOM 578 O O . PHE A 1 74 ? 1.004 -4.058 0.882 1.00 96.19 74 PHE A O 1
ATOM 585 N N . ALA A 1 75 ? -0.981 -4.897 1.470 1.00 95.69 75 ALA A N 1
ATOM 586 C CA . ALA A 1 75 ? -0.694 -6.247 0.973 1.00 95.69 75 ALA A CA 1
ATOM 587 C C . ALA A 1 75 ? -0.215 -6.292 -0.502 1.00 95.69 75 ALA A C 1
ATOM 589 O O . ALA A 1 75 ? 0.870 -6.825 -0.747 1.00 95.69 75 ALA A O 1
ATOM 590 N N . PRO A 1 76 ? -0.943 -5.726 -1.488 1.00 95.44 76 PRO A N 1
ATOM 591 C CA . PRO A 1 76 ? -0.453 -5.649 -2.866 1.00 95.44 76 PRO A CA 1
ATOM 592 C C . PRO A 1 76 ? 0.787 -4.755 -3.021 1.00 95.44 76 PRO A C 1
ATOM 594 O O . PRO A 1 76 ? 1.674 -5.101 -3.795 1.00 95.44 76 PRO A O 1
ATOM 597 N N . TRP A 1 77 ? 0.895 -3.654 -2.267 1.00 94.19 77 TRP A N 1
ATOM 598 C CA . TRP A 1 77 ? 2.075 -2.774 -2.306 1.00 94.19 77 TRP A CA 1
ATOM 599 C C . TRP A 1 77 ? 3.349 -3.481 -1.848 1.00 94.19 77 TRP A C 1
ATOM 601 O O . TRP A 1 77 ? 4.405 -3.279 -2.436 1.00 94.19 77 TRP A O 1
ATOM 611 N N . LEU A 1 78 ? 3.250 -4.337 -0.833 1.00 93.62 78 LEU A N 1
ATOM 612 C CA . LEU A 1 78 ? 4.380 -5.100 -0.320 1.00 93.62 78 LEU A CA 1
ATOM 613 C C . LEU A 1 78 ? 4.847 -6.142 -1.341 1.00 93.62 78 LEU A C 1
ATOM 615 O O . LEU A 1 78 ? 6.042 -6.254 -1.589 1.00 93.62 78 LEU A O 1
ATOM 619 N N . LEU A 1 79 ? 3.919 -6.859 -1.987 1.00 94.12 79 LEU A N 1
ATOM 620 C CA . LEU A 1 79 ? 4.277 -7.787 -3.065 1.00 94.12 79 LEU A CA 1
ATOM 621 C C . LEU A 1 79 ? 4.890 -7.058 -4.272 1.00 94.12 79 LEU A C 1
ATOM 623 O O . LEU A 1 79 ? 5.805 -7.586 -4.906 1.00 94.12 79 LEU A O 1
ATOM 627 N N . TYR A 1 80 ? 4.397 -5.856 -4.581 1.00 92.12 80 TYR A N 1
ATOM 628 C CA . TYR A 1 80 ? 4.933 -5.023 -5.653 1.00 92.12 80 TYR A CA 1
ATOM 629 C C . TYR A 1 80 ? 6.364 -4.567 -5.340 1.00 92.12 80 TYR A C 1
ATOM 631 O O . TYR A 1 80 ? 7.264 -4.801 -6.142 1.00 92.12 80 TYR A O 1
ATOM 639 N N . ALA A 1 81 ? 6.586 -4.000 -4.151 1.00 89.81 81 ALA A N 1
ATOM 640 C CA . ALA A 1 81 ? 7.899 -3.544 -3.704 1.00 89.81 81 ALA A CA 1
ATOM 641 C C . ALA A 1 81 ? 8.924 -4.688 -3.658 1.00 89.81 81 ALA A C 1
ATOM 643 O O . ALA A 1 81 ? 10.042 -4.524 -4.130 1.00 89.81 81 ALA A O 1
ATOM 644 N N . LEU A 1 82 ? 8.532 -5.875 -3.177 1.00 90.06 82 LEU A N 1
ATOM 645 C CA . LEU A 1 82 ? 9.406 -7.052 -3.196 1.00 90.06 82 LEU A CA 1
ATOM 646 C C . LEU A 1 82 ? 9.787 -7.476 -4.618 1.00 90.06 82 LEU A C 1
ATOM 648 O O . LEU A 1 82 ? 10.941 -7.807 -4.857 1.00 90.06 82 LEU A O 1
ATOM 652 N N . GLY A 1 83 ? 8.838 -7.475 -5.559 1.00 88.12 83 GLY A N 1
ATOM 653 C CA . GLY A 1 83 ? 9.138 -7.803 -6.955 1.00 88.12 83 GLY A CA 1
ATOM 654 C C . GLY A 1 83 ? 10.098 -6.797 -7.590 1.00 88.12 83 GLY A C 1
ATOM 655 O O . GLY A 1 83 ? 11.034 -7.198 -8.276 1.00 88.12 83 GLY A O 1
ATOM 656 N N . HIS A 1 84 ? 9.909 -5.509 -7.297 1.00 84.62 84 HIS A N 1
ATOM 657 C CA . HIS A 1 84 ? 10.814 -4.449 -7.734 1.00 84.62 84 HIS A CA 1
ATOM 658 C C . HIS A 1 84 ? 12.230 -4.625 -7.161 1.00 84.62 84 HIS A C 1
ATOM 660 O O . HIS A 1 84 ? 13.196 -4.588 -7.915 1.00 84.62 84 HIS A O 1
ATOM 666 N N . GLU A 1 85 ? 12.361 -4.887 -5.858 1.00 85.69 85 GLU A N 1
ATOM 667 C CA . GLU A 1 85 ? 13.660 -5.049 -5.186 1.00 85.69 85 GLU A CA 1
ATOM 668 C C . GLU A 1 85 ? 14.417 -6.307 -5.638 1.00 85.69 85 GLU A C 1
ATOM 670 O O . GLU A 1 85 ? 15.639 -6.306 -5.759 1.00 85.69 85 GLU A O 1
ATOM 675 N N . ILE A 1 86 ? 13.693 -7.390 -5.937 1.00 87.25 86 ILE A N 1
ATOM 676 C CA . ILE A 1 86 ? 14.279 -8.612 -6.511 1.00 87.25 86 ILE A CA 1
ATOM 677 C C . ILE A 1 86 ? 14.720 -8.384 -7.972 1.00 87.25 86 ILE A C 1
ATOM 679 O O . ILE A 1 86 ? 15.492 -9.177 -8.509 1.00 87.25 86 ILE A O 1
ATOM 683 N N . GLY A 1 87 ? 14.269 -7.298 -8.608 1.00 83.81 87 GLY A N 1
ATOM 684 C CA . GLY A 1 87 ? 14.597 -6.964 -9.990 1.00 83.81 87 GLY A CA 1
ATOM 685 C C . GLY A 1 87 ? 13.766 -7.743 -11.004 1.00 83.81 87 GLY A C 1
ATOM 686 O O . GLY A 1 87 ? 14.279 -8.100 -12.061 1.00 83.81 87 GLY A O 1
ATOM 687 N N . PHE A 1 88 ? 12.500 -8.047 -10.692 1.00 83.88 88 PHE A N 1
ATOM 688 C CA . PHE A 1 88 ? 11.604 -8.657 -11.673 1.00 83.88 88 PHE A CA 1
ATOM 689 C C . PHE A 1 88 ? 11.406 -7.721 -12.862 1.00 83.88 88 PHE A C 1
ATOM 691 O O . PHE A 1 88 ? 10.957 -6.585 -12.722 1.00 83.88 88 PHE A O 1
ATOM 698 N N . ASP A 1 89 ? 11.705 -8.248 -14.039 1.00 82.69 89 ASP A N 1
ATOM 699 C CA . ASP A 1 89 ? 11.611 -7.564 -15.319 1.00 82.69 89 ASP A CA 1
ATOM 700 C C . ASP A 1 89 ? 10.884 -8.436 -16.357 1.00 82.69 89 ASP A C 1
ATOM 702 O O . ASP A 1 89 ? 10.470 -9.567 -16.083 1.00 82.69 89 ASP A O 1
ATOM 706 N N . ALA A 1 90 ? 10.740 -7.922 -17.580 1.00 79.62 90 ALA A N 1
ATOM 707 C CA . ALA A 1 90 ? 10.099 -8.650 -18.674 1.00 79.62 90 ALA A CA 1
ATOM 708 C C . ALA A 1 90 ? 10.821 -9.963 -19.050 1.00 79.62 90 ALA A C 1
ATOM 710 O O . ALA A 1 90 ? 10.203 -10.858 -19.627 1.00 79.62 90 ALA A O 1
ATOM 711 N N . SER A 1 91 ? 12.112 -10.093 -18.723 1.00 83.62 91 SER A N 1
ATOM 712 C CA . SER A 1 91 ? 12.933 -11.270 -19.029 1.00 83.62 91 SER A CA 1
ATOM 713 C C . SER A 1 91 ? 12.839 -12.365 -17.960 1.00 83.62 91 SER A C 1
ATOM 715 O O . SER A 1 91 ? 13.220 -13.516 -18.196 1.00 83.62 91 SER A O 1
ATOM 717 N N . THR A 1 92 ? 12.296 -12.026 -16.788 1.00 85.19 92 THR A N 1
ATOM 718 C CA . THR A 1 92 ? 12.223 -12.915 -15.635 1.00 85.19 92 THR A CA 1
ATOM 719 C C . THR A 1 92 ? 11.303 -14.113 -15.922 1.00 85.19 92 THR A C 1
ATOM 721 O O . THR A 1 92 ? 10.132 -13.943 -16.287 1.00 85.19 92 THR A O 1
ATOM 724 N N . PRO A 1 93 ? 11.776 -15.359 -15.723 1.00 83.94 93 PRO A N 1
ATOM 725 C CA . PRO A 1 93 ? 10.946 -16.540 -15.911 1.00 83.94 93 PRO A CA 1
ATOM 726 C C . PRO A 1 93 ? 9.698 -16.499 -15.026 1.00 83.94 93 PRO A C 1
ATOM 728 O O . PRO A 1 93 ? 9.767 -16.192 -13.840 1.00 83.94 93 PRO A O 1
ATOM 731 N N . TYR A 1 94 ? 8.553 -16.879 -15.596 1.00 83.94 94 TYR A N 1
ATOM 732 C CA . TYR A 1 94 ? 7.273 -16.963 -14.884 1.00 83.94 94 TYR A CA 1
ATOM 733 C C . TYR A 1 94 ? 6.768 -15.640 -14.274 1.00 83.94 94 TYR A C 1
ATOM 735 O O . TYR A 1 94 ? 5.946 -15.671 -13.357 1.00 83.94 94 TYR A O 1
ATOM 743 N N . VAL A 1 95 ? 7.163 -14.478 -14.815 1.00 86.88 95 VAL A N 1
ATOM 744 C CA . VAL A 1 95 ? 6.715 -13.159 -14.317 1.00 86.88 95 VAL A CA 1
ATOM 745 C C . VAL A 1 95 ? 5.186 -12.996 -14.304 1.00 86.88 95 VAL A C 1
ATOM 747 O O . VAL A 1 95 ? 4.625 -12.287 -13.471 1.00 86.88 95 VAL A O 1
ATOM 750 N N . TRP A 1 96 ? 4.476 -13.726 -15.172 1.00 86.25 96 TRP A N 1
ATOM 751 C CA . TRP A 1 96 ? 3.012 -13.783 -15.191 1.00 86.25 96 TRP A CA 1
ATOM 752 C C . TRP A 1 96 ? 2.413 -14.228 -13.846 1.00 86.25 96 TRP A C 1
ATOM 754 O O . TRP A 1 96 ? 1.344 -13.750 -13.468 1.00 86.25 96 TRP A O 1
ATOM 764 N N . ALA A 1 97 ? 3.093 -15.105 -13.098 1.00 89.19 97 ALA A N 1
ATOM 765 C CA . ALA A 1 97 ? 2.623 -15.582 -11.800 1.00 89.19 97 ALA A CA 1
ATOM 766 C C . ALA A 1 97 ? 2.653 -14.463 -10.747 1.00 89.19 97 ALA A C 1
ATOM 768 O O . ALA A 1 97 ? 1.754 -14.377 -9.909 1.00 89.19 97 ALA A O 1
ATOM 769 N N . TRP A 1 98 ? 3.640 -13.564 -10.832 1.00 91.00 98 TRP A N 1
ATOM 770 C CA . TRP A 1 98 ? 3.729 -12.380 -9.979 1.00 91.00 98 TRP A CA 1
ATOM 771 C C . TRP A 1 98 ? 2.587 -11.398 -10.256 1.00 91.00 98 TRP A C 1
ATOM 773 O O . TRP A 1 98 ? 1.909 -10.981 -9.315 1.00 91.00 98 TRP A O 1
ATOM 783 N N . PHE A 1 99 ? 2.280 -11.123 -11.530 1.00 92.06 99 PHE A N 1
ATOM 784 C CA . PHE A 1 99 ? 1.110 -10.313 -11.897 1.00 92.06 99 PHE A CA 1
ATOM 785 C C . PHE A 1 99 ? -0.201 -10.920 -11.398 1.00 92.06 99 PHE A C 1
ATOM 787 O O . PHE A 1 99 ? -1.019 -10.208 -10.820 1.00 92.06 99 PHE A O 1
ATOM 794 N N . ILE A 1 100 ? -0.405 -12.234 -11.559 1.00 93.38 100 ILE A N 1
ATOM 795 C CA . ILE A 1 100 ? -1.598 -12.909 -11.024 1.00 93.38 100 ILE A CA 1
ATOM 796 C C . ILE A 1 100 ? -1.689 -12.720 -9.507 1.00 93.38 100 ILE A C 1
ATOM 798 O O . ILE A 1 100 ? -2.758 -12.373 -9.003 1.00 93.38 100 ILE A O 1
ATOM 802 N N . GLY A 1 101 ? -0.582 -12.898 -8.782 1.00 94.19 101 GLY A N 1
ATOM 803 C CA . GLY A 1 101 ? -0.524 -12.653 -7.341 1.00 94.19 101 GLY A CA 1
ATOM 804 C C . GLY A 1 101 ? -0.933 -11.224 -6.977 1.00 94.19 101 GLY A C 1
ATOM 805 O O . GLY A 1 101 ? -1.795 -11.029 -6.118 1.00 94.19 101 GLY A O 1
ATOM 806 N N . LEU A 1 102 ? -0.384 -10.229 -7.677 1.00 94.81 102 LEU A N 1
ATOM 807 C CA . LEU A 1 102 ? -0.725 -8.819 -7.483 1.00 94.81 102 LEU A CA 1
ATOM 808 C C . LEU A 1 102 ? -2.204 -8.533 -7.751 1.00 94.81 102 LEU A C 1
ATOM 810 O O . LEU A 1 102 ? -2.849 -7.870 -6.939 1.00 94.81 102 LEU A O 1
ATOM 814 N N . TYR A 1 103 ? -2.772 -9.059 -8.838 1.00 96.50 103 TYR A N 1
ATOM 815 C CA . TYR A 1 103 ? -4.186 -8.857 -9.153 1.00 96.50 103 TYR A CA 1
ATOM 816 C C . TYR A 1 103 ? -5.112 -9.514 -8.137 1.00 96.50 103 TYR A C 1
ATOM 818 O O . TYR A 1 103 ? -6.091 -8.894 -7.723 1.00 96.50 103 TYR A O 1
ATOM 826 N N . LEU A 1 104 ? -4.805 -10.734 -7.691 1.00 96.88 104 LEU A N 1
ATOM 827 C CA . LEU A 1 104 ? -5.592 -11.407 -6.659 1.00 96.88 104 LEU A CA 1
ATOM 828 C C . LEU A 1 104 ? -5.574 -10.615 -5.347 1.00 96.88 104 LEU A C 1
ATOM 830 O O . LEU A 1 104 ? -6.632 -10.405 -4.751 1.00 96.88 104 LEU A O 1
ATOM 834 N N . LEU A 1 105 ? -4.403 -10.121 -4.929 1.00 96.62 105 LEU A N 1
ATOM 835 C CA . LEU A 1 105 ? -4.278 -9.279 -3.737 1.00 96.62 105 LEU A CA 1
ATOM 836 C C . LEU A 1 105 ? -5.002 -7.940 -3.893 1.00 96.62 105 LEU A C 1
ATOM 838 O O . LEU A 1 105 ? -5.669 -7.509 -2.955 1.00 96.62 105 LEU A O 1
ATOM 842 N N . LEU A 1 106 ? -4.927 -7.300 -5.062 1.00 96.25 106 LEU A N 1
ATOM 843 C CA . LEU A 1 106 ? -5.649 -6.057 -5.340 1.00 96.25 106 LEU A CA 1
ATOM 844 C C . LEU A 1 106 ? -7.163 -6.257 -5.295 1.00 96.25 106 LEU A C 1
ATOM 846 O O . LEU A 1 106 ? -7.850 -5.504 -4.610 1.00 96.25 106 LEU A O 1
ATOM 850 N N . ILE A 1 1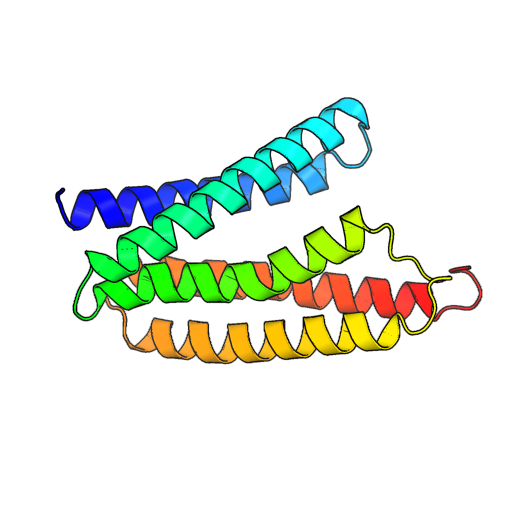07 ? -7.690 -7.284 -5.967 1.00 97.00 107 ILE A N 1
ATOM 851 C CA . ILE A 1 107 ? -9.127 -7.598 -5.975 1.00 97.00 107 ILE A CA 1
ATOM 852 C C . ILE A 1 107 ? -9.610 -7.915 -4.558 1.00 97.00 107 ILE A C 1
ATOM 854 O O . ILE A 1 107 ? -10.608 -7.347 -4.106 1.00 97.00 107 ILE A O 1
ATOM 858 N N . ALA A 1 108 ? -8.889 -8.769 -3.828 1.00 96.62 108 ALA A N 1
ATOM 859 C CA . ALA A 1 108 ? -9.200 -9.069 -2.434 1.00 96.62 108 ALA A CA 1
ATOM 860 C C . ALA A 1 108 ? -9.152 -7.802 -1.564 1.00 96.62 108 ALA A C 1
ATOM 862 O O . ALA A 1 108 ? -10.065 -7.563 -0.772 1.00 96.62 108 ALA A O 1
ATOM 863 N N . GLY A 1 109 ? -8.139 -6.955 -1.759 1.00 95.88 109 GLY A N 1
ATOM 864 C CA . GLY A 1 109 ? -7.996 -5.662 -1.098 1.00 95.88 109 GLY A CA 1
ATOM 865 C C . GLY A 1 109 ? -9.187 -4.741 -1.363 1.00 95.88 109 GLY A C 1
ATOM 866 O O . GLY A 1 109 ? -9.776 -4.227 -0.413 1.00 95.88 109 GLY A O 1
ATOM 867 N N . PHE A 1 110 ? -9.619 -4.589 -2.620 1.00 97.12 110 PHE A N 1
ATOM 868 C CA . PHE A 1 110 ? -10.797 -3.788 -2.969 1.00 97.12 110 PHE A CA 1
ATOM 869 C C . PHE A 1 110 ? -12.057 -4.287 -2.267 1.00 97.12 110 PHE A C 1
ATOM 871 O O . PHE A 1 110 ? -12.798 -3.490 -1.691 1.00 97.12 110 PHE A O 1
ATOM 878 N N . ILE A 1 111 ? -12.297 -5.600 -2.290 1.00 97.12 111 ILE A N 1
ATOM 879 C CA . ILE A 1 111 ? -13.475 -6.205 -1.662 1.00 97.12 111 ILE A CA 1
ATOM 880 C C . ILE A 1 111 ? -13.451 -5.956 -0.151 1.00 97.12 111 ILE A C 1
ATOM 882 O O . ILE A 1 111 ? -14.426 -5.449 0.406 1.00 97.12 111 ILE A O 1
ATOM 886 N N . LEU A 1 112 ? -12.336 -6.259 0.515 1.00 96.88 112 LEU A N 1
ATOM 887 C CA . LEU A 1 112 ? -12.231 -6.188 1.972 1.00 96.88 112 LEU A CA 1
ATOM 888 C C . LEU A 1 112 ? -12.258 -4.745 2.482 1.00 96.88 112 LEU A C 1
ATOM 890 O O . LEU A 1 112 ? -13.032 -4.441 3.391 1.00 96.88 112 LEU A O 1
ATOM 894 N N . ILE A 1 113 ? -11.511 -3.830 1.858 1.00 95.88 113 ILE A N 1
ATOM 895 C CA . ILE A 1 113 ? -11.531 -2.405 2.223 1.00 95.88 113 ILE A CA 1
ATOM 896 C C . ILE A 1 113 ? -12.931 -1.815 1.991 1.00 95.88 113 ILE A C 1
ATOM 898 O O . ILE A 1 113 ? -13.438 -1.081 2.843 1.00 95.88 113 ILE A O 1
ATOM 902 N N . ARG A 1 114 ? -13.619 -2.184 0.900 1.00 95.94 114 ARG A N 1
ATOM 903 C CA . ARG A 1 114 ? -15.008 -1.761 0.654 1.00 95.94 114 ARG A CA 1
ATOM 904 C C . ARG A 1 114 ? -15.973 -2.307 1.705 1.00 95.94 114 ARG A C 1
ATOM 906 O O . ARG A 1 114 ? -16.862 -1.585 2.149 1.00 95.94 114 ARG A O 1
ATOM 913 N N . MET A 1 115 ? -15.812 -3.555 2.137 1.00 94.50 115 MET A N 1
ATOM 914 C CA . MET A 1 115 ? -16.615 -4.105 3.234 1.00 94.50 115 MET A CA 1
ATOM 915 C C . MET A 1 115 ? -16.396 -3.335 4.541 1.00 94.50 115 MET A C 1
ATOM 917 O O . MET A 1 115 ? -17.343 -3.142 5.301 1.00 94.50 115 MET A O 1
ATOM 921 N N . PHE A 1 116 ? -15.169 -2.888 4.812 1.00 93.06 116 PHE A N 1
ATOM 922 C CA . PHE A 1 116 ? -14.847 -2.090 5.995 1.00 93.06 116 PHE A CA 1
ATOM 923 C C . PHE A 1 116 ? -15.371 -0.659 5.912 1.00 93.06 116 PHE A C 1
ATOM 925 O O . PHE A 1 116 ? -15.817 -0.138 6.931 1.00 93.06 116 PHE A O 1
ATOM 932 N N . TYR A 1 117 ? -15.397 -0.054 4.722 1.00 91.50 117 TYR A N 1
ATOM 933 C CA . TYR A 1 117 ? -16.009 1.258 4.488 1.00 91.50 117 TYR A CA 1
ATOM 934 C C . TYR A 1 117 ? -17.451 1.315 5.014 1.00 91.50 117 TYR A C 1
ATOM 936 O O . TYR A 1 117 ? -17.794 2.221 5.769 1.00 91.50 117 TYR A O 1
ATOM 944 N N . PHE A 1 118 ? -18.271 0.302 4.710 1.00 90.56 118 PHE A N 1
ATOM 945 C CA . PHE A 1 118 ? -19.664 0.244 5.173 1.00 90.56 118 PHE A CA 1
ATOM 946 C C . PHE A 1 118 ? -19.825 -0.009 6.678 1.00 90.56 118 PHE A C 1
ATOM 948 O O . PHE A 1 118 ? -20.914 0.186 7.209 1.00 90.56 118 PHE A O 1
ATOM 955 N N . LYS A 1 119 ? -18.766 -0.452 7.364 1.00 88.12 119 LYS A N 1
ATOM 956 C CA . LYS A 1 119 ? -18.763 -0.720 8.811 1.00 88.12 119 LYS A CA 1
ATOM 957 C C . LYS A 1 119 ? -18.173 0.422 9.640 1.00 88.12 119 LYS A C 1
ATOM 959 O O . LYS A 1 119 ? -18.154 0.329 10.863 1.00 88.12 119 LYS A O 1
ATOM 964 N N . MET A 1 120 ? -17.634 1.452 8.993 1.00 86.94 120 MET A N 1
ATOM 965 C CA . MET A 1 120 ? -17.135 2.659 9.648 1.00 86.94 120 MET A CA 1
ATOM 966 C C . MET A 1 120 ? -18.165 3.774 9.507 1.00 86.94 120 MET A C 1
ATOM 968 O O . MET A 1 120 ? -18.916 3.785 8.540 1.00 86.94 120 MET A O 1
ATOM 972 N N . HIS A 1 121 ? -18.170 4.739 10.426 1.00 82.69 121 HIS A N 1
ATOM 973 C CA . HIS A 1 121 ? -19.051 5.908 10.369 1.00 82.69 121 HIS A CA 1
ATOM 974 C C . HIS A 1 121 ? -18.275 7.217 10.561 1.00 82.69 121 HIS A C 1
ATOM 976 O O . HIS A 1 121 ? -17.224 7.263 11.206 1.00 82.69 121 HIS A O 1
ATOM 982 N N . GLY A 1 122 ? -18.813 8.300 9.995 1.00 82.88 122 GLY A N 1
ATOM 983 C CA . GLY A 1 122 ? -18.248 9.642 10.111 1.00 82.88 122 GLY A CA 1
ATOM 984 C C . GLY A 1 122 ? -16.921 9.812 9.367 1.00 82.88 122 GLY A C 1
ATOM 985 O O . GLY A 1 122 ? -16.673 9.180 8.343 1.00 82.88 122 GLY A O 1
ATOM 986 N N . VAL A 1 123 ? -16.053 10.677 9.896 1.00 80.81 123 VAL A N 1
ATOM 987 C CA . VAL A 1 123 ? -14.809 11.121 9.232 1.00 80.81 123 VAL A CA 1
ATOM 988 C C . VAL A 1 123 ? -13.854 9.961 8.907 1.00 80.81 123 VAL A C 1
ATOM 990 O O . VAL A 1 123 ? -13.124 10.018 7.920 1.00 80.81 123 VAL A O 1
ATOM 993 N N . TYR A 1 124 ? -13.886 8.870 9.677 1.00 81.81 124 TYR A N 1
ATOM 994 C CA . TYR A 1 124 ? -13.004 7.719 9.458 1.00 81.81 124 TYR A CA 1
ATOM 995 C C . TYR A 1 124 ? -13.335 6.908 8.195 1.00 81.81 124 TYR A C 1
ATOM 997 O O . TYR A 1 124 ? -12.469 6.177 7.723 1.00 81.81 124 TYR A O 1
ATOM 1005 N N . GLN A 1 125 ? -14.525 7.075 7.600 1.00 86.94 125 GLN A N 1
ATOM 1006 C CA . GLN A 1 125 ? -14.871 6.474 6.302 1.00 86.94 125 GLN A CA 1
ATOM 1007 C C . GLN A 1 125 ? -14.022 7.016 5.142 1.00 86.94 125 GLN A C 1
ATOM 1009 O O . GLN A 1 125 ? -13.895 6.354 4.113 1.00 86.94 125 GLN A O 1
ATOM 1014 N N . LEU A 1 126 ? -13.424 8.203 5.293 1.00 87.00 126 LEU A N 1
ATOM 1015 C CA . LEU A 1 126 ? -12.587 8.799 4.253 1.00 87.00 126 LEU A CA 1
ATOM 1016 C C . LEU A 1 126 ? -11.328 7.958 3.989 1.00 87.00 126 LEU A C 1
ATOM 1018 O O . LEU A 1 126 ? -10.891 7.849 2.849 1.00 87.00 126 LEU A O 1
ATOM 1022 N N . ILE A 1 127 ? -10.782 7.322 5.031 1.00 90.00 127 ILE A N 1
ATOM 1023 C CA . ILE A 1 127 ? -9.558 6.514 4.951 1.00 90.00 127 ILE A CA 1
ATOM 1024 C C . ILE A 1 127 ? -9.727 5.360 3.953 1.00 90.00 127 ILE A C 1
ATOM 1026 O O . ILE A 1 127 ? -9.026 5.362 2.944 1.00 90.00 127 ILE A O 1
ATOM 1030 N N . PRO A 1 128 ? -10.655 4.400 4.146 1.00 91.19 128 PRO A N 1
ATOM 1031 C CA . PRO A 1 128 ? -10.833 3.309 3.194 1.00 91.19 128 PRO A CA 1
ATOM 1032 C C . PRO A 1 128 ? -11.188 3.806 1.786 1.00 91.19 128 PRO A C 1
ATOM 1034 O O . PRO A 1 128 ? -10.737 3.202 0.821 1.00 91.19 128 PRO A O 1
ATOM 1037 N N . ALA A 1 129 ? -11.924 4.915 1.636 1.00 91.31 129 ALA A N 1
ATOM 1038 C CA . ALA A 1 129 ? -12.220 5.480 0.317 1.00 91.31 129 ALA A CA 1
ATOM 1039 C C . ALA A 1 129 ? -10.950 5.944 -0.422 1.00 91.31 129 ALA A C 1
ATOM 1041 O O . ALA A 1 129 ? -10.760 5.606 -1.590 1.00 91.31 129 ALA A O 1
ATOM 1042 N N . VAL A 1 130 ? -10.052 6.658 0.264 1.00 91.94 130 VAL A N 1
ATOM 1043 C CA . VAL A 1 130 ? -8.759 7.084 -0.299 1.00 91.94 130 VAL A CA 1
ATOM 1044 C C . VAL A 1 130 ? -7.869 5.880 -0.607 1.00 91.94 130 VAL A C 1
ATOM 1046 O O . VAL A 1 130 ? -7.258 5.831 -1.670 1.00 91.94 130 VAL A O 1
ATOM 1049 N N . LEU A 1 131 ? -7.830 4.873 0.269 1.00 94.81 131 LEU A N 1
ATOM 1050 C CA . LEU A 1 131 ? -7.030 3.665 0.038 1.00 94.81 131 LEU A CA 1
ATOM 1051 C C . LEU A 1 131 ? -7.518 2.866 -1.175 1.00 94.81 131 LEU A C 1
ATOM 1053 O O . LEU A 1 131 ? -6.701 2.386 -1.957 1.00 94.81 131 LEU A O 1
ATOM 1057 N N . LEU A 1 132 ? -8.838 2.767 -1.375 1.00 96.12 132 LEU A N 1
ATOM 1058 C CA . LEU A 1 132 ? -9.411 2.190 -2.595 1.00 96.12 132 LEU A CA 1
ATOM 1059 C C . LEU A 1 132 ? -8.989 2.989 -3.830 1.00 96.12 132 LEU A C 1
ATOM 1061 O O . LEU A 1 132 ? -8.600 2.395 -4.829 1.00 96.12 132 LEU A O 1
ATOM 1065 N N . PHE A 1 133 ? -9.029 4.321 -3.770 1.00 94.81 133 PHE A N 1
ATOM 1066 C CA . PHE A 1 133 ? -8.604 5.165 -4.886 1.00 94.81 133 PHE A CA 1
ATOM 1067 C C . PHE A 1 133 ? -7.128 4.936 -5.253 1.00 94.81 133 PHE A C 1
ATOM 1069 O O . PHE A 1 133 ? -6.814 4.704 -6.419 1.00 94.81 133 PHE A O 1
ATOM 1076 N N . VAL A 1 134 ? -6.234 4.910 -4.262 1.00 94.44 134 VAL A N 1
ATOM 1077 C CA . VAL A 1 134 ? -4.794 4.690 -4.478 1.00 94.44 134 VAL A CA 1
ATOM 1078 C C . VAL A 1 134 ? -4.504 3.269 -4.982 1.00 94.44 134 VAL A C 1
ATOM 1080 O O . VAL A 1 134 ? -3.716 3.104 -5.911 1.00 94.44 134 VAL A O 1
ATOM 1083 N N . ASN A 1 135 ? -5.190 2.240 -4.472 1.00 96.00 135 ASN A N 1
ATOM 1084 C CA . ASN A 1 135 ? -5.101 0.889 -5.048 1.00 96.00 135 ASN A CA 1
ATOM 1085 C C . ASN A 1 135 ? -5.645 0.829 -6.483 1.00 96.00 135 ASN A C 1
ATOM 1087 O O . ASN A 1 135 ? -5.149 0.050 -7.293 1.00 96.00 135 ASN A O 1
ATOM 1091 N N . GLY A 1 136 ? -6.638 1.657 -6.816 1.00 95.44 136 GLY A N 1
ATOM 1092 C CA . GLY A 1 136 ? -7.129 1.835 -8.183 1.00 95.44 136 GLY A CA 1
ATOM 1093 C C . GLY A 1 136 ? -6.034 2.321 -9.127 1.00 95.44 136 GLY A C 1
ATOM 1094 O O . GLY A 1 136 ? -5.883 1.779 -10.219 1.00 95.44 136 GLY A O 1
ATOM 1095 N N . ILE A 1 137 ? -5.226 3.285 -8.682 1.00 94.06 137 ILE A N 1
ATOM 1096 C CA . ILE A 1 137 ? -4.070 3.776 -9.444 1.00 94.06 137 ILE A CA 1
ATOM 1097 C C . ILE A 1 137 ? -3.050 2.653 -9.654 1.00 94.06 137 ILE A C 1
ATOM 1099 O O . ILE A 1 137 ? -2.617 2.445 -10.786 1.00 94.06 137 ILE A O 1
ATOM 1103 N N . LEU A 1 138 ? -2.722 1.886 -8.607 1.00 93.75 138 LEU A N 1
ATOM 1104 C CA . LEU A 1 138 ? -1.814 0.740 -8.733 1.00 93.75 138 LEU A CA 1
ATOM 1105 C C . LEU A 1 138 ? -2.344 -0.300 -9.729 1.00 93.75 138 LEU A C 1
ATOM 1107 O O . LEU A 1 138 ? -1.583 -0.797 -10.551 1.00 93.75 138 LEU A O 1
ATOM 1111 N N . LEU A 1 139 ? -3.645 -0.605 -9.705 1.00 95.88 139 LEU A N 1
ATOM 1112 C CA . LEU A 1 139 ? -4.251 -1.535 -10.660 1.00 95.88 139 LEU A CA 1
ATOM 1113 C C . LEU A 1 139 ? -4.063 -1.062 -12.107 1.00 95.88 139 LEU A C 1
ATOM 1115 O O . LEU A 1 139 ? -3.638 -1.844 -12.954 1.00 95.88 139 LEU A O 1
ATOM 1119 N N . VAL A 1 140 ? -4.372 0.206 -12.391 1.00 94.69 140 VAL A N 1
ATOM 1120 C CA . VAL A 1 140 ? -4.208 0.781 -13.737 1.00 94.69 140 VAL A CA 1
ATOM 1121 C C . VAL A 1 140 ? -2.740 0.753 -14.159 1.00 94.69 140 VAL A C 1
ATOM 1123 O O . VAL A 1 140 ? -2.437 0.377 -15.290 1.00 94.69 140 VAL A O 1
ATOM 1126 N N . TYR A 1 141 ? -1.833 1.093 -13.244 1.00 91.44 141 TYR A N 1
ATOM 1127 C CA . TYR A 1 141 ? -0.396 1.039 -13.485 1.00 91.44 141 TYR A CA 1
ATOM 1128 C C . TYR A 1 141 ? 0.079 -0.379 -13.833 1.00 9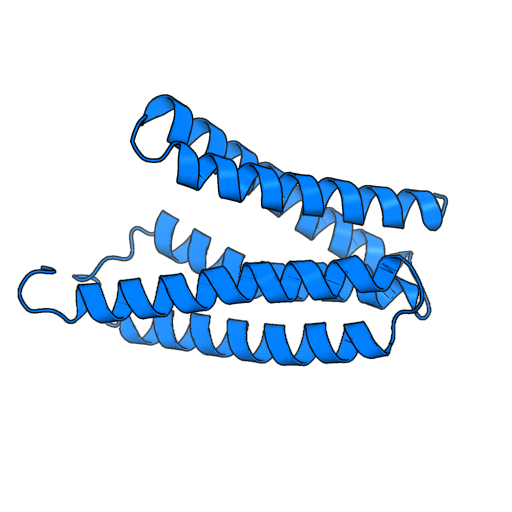1.44 141 TYR A C 1
ATOM 1130 O O . TYR A 1 141 ? 0.774 -0.560 -14.828 1.00 91.44 141 TYR A O 1
ATOM 1138 N N . LEU A 1 142 ? -0.347 -1.398 -13.081 1.00 93.00 142 LEU A N 1
ATOM 1139 C CA . LEU A 1 142 ? 0.022 -2.791 -13.347 1.00 93.00 142 LEU A CA 1
ATOM 1140 C C . LEU A 1 142 ? -0.525 -3.306 -14.678 1.00 93.00 142 LEU A C 1
ATOM 1142 O O . LEU A 1 142 ? 0.192 -4.003 -15.391 1.00 93.00 142 LEU A O 1
ATOM 1146 N N . LEU A 1 143 ? -1.758 -2.934 -15.038 1.00 93.06 143 LEU A N 1
ATOM 1147 C CA . LEU A 1 143 ? -2.324 -3.270 -16.346 1.00 93.06 143 LEU A CA 1
ATOM 1148 C C . LEU A 1 143 ? -1.477 -2.679 -17.474 1.00 93.06 143 LEU A C 1
ATOM 1150 O O . LEU A 1 143 ? -1.160 -3.377 -18.435 1.00 93.06 143 LEU A O 1
ATOM 1154 N N . PHE A 1 144 ? -1.084 -1.411 -17.344 1.00 91.25 144 PHE A N 1
ATOM 1155 C CA . PHE A 1 144 ? -0.217 -0.762 -18.321 1.00 91.25 144 PHE A CA 1
ATOM 1156 C C . PHE A 1 144 ? 1.148 -1.450 -18.405 1.00 91.25 144 PHE A C 1
ATOM 1158 O O . PHE A 1 144 ? 1.603 -1.767 -19.500 1.00 91.25 144 PHE A O 1
ATOM 1165 N N . LEU A 1 145 ? 1.771 -1.732 -17.260 1.00 89.81 145 LEU A N 1
ATOM 1166 C CA . LEU A 1 145 ? 3.094 -2.346 -17.188 1.00 89.81 145 LEU A CA 1
ATOM 1167 C C . LEU A 1 145 ? 3.096 -3.767 -17.769 1.00 89.81 145 LEU A C 1
ATOM 1169 O O . LEU A 1 145 ? 3.971 -4.104 -18.563 1.00 89.81 145 LEU A O 1
ATOM 1173 N N . GLN A 1 146 ? 2.080 -4.578 -17.466 1.00 89.44 146 GLN A N 1
ATOM 1174 C CA . GLN A 1 146 ? 1.948 -5.912 -18.049 1.00 89.44 146 GLN A CA 1
ATOM 1175 C C . GLN A 1 146 ? 1.728 -5.855 -19.565 1.00 89.44 146 GLN A C 1
ATOM 1177 O O . GLN A 1 146 ? 2.343 -6.625 -20.299 1.00 89.44 146 GLN A O 1
ATOM 1182 N N . LEU A 1 147 ? 0.857 -4.961 -20.048 1.00 89.12 147 LEU A N 1
ATOM 1183 C CA . LEU A 1 147 ? 0.640 -4.781 -21.486 1.00 89.12 147 LEU A CA 1
ATOM 1184 C C . LEU A 1 147 ? 1.924 -4.325 -22.182 1.00 89.12 147 LEU A C 1
ATOM 1186 O O . LEU A 1 147 ? 2.244 -4.843 -23.247 1.00 89.12 147 LEU A O 1
ATOM 1190 N N . TRP A 1 148 ? 2.673 -3.408 -21.566 1.00 87.12 148 TRP A N 1
ATOM 1191 C CA . TRP A 1 148 ? 3.950 -2.921 -22.081 1.00 87.12 148 TRP A CA 1
ATOM 1192 C C . TRP A 1 148 ? 4.973 -4.050 -22.239 1.00 87.12 148 TRP A C 1
ATOM 1194 O O . TRP A 1 148 ? 5.581 -4.175 -23.297 1.00 87.12 148 TRP A O 1
ATOM 1204 N N . TRP A 1 149 ? 5.105 -4.923 -21.238 1.00 85.38 149 TRP A N 1
ATOM 1205 C CA . TRP A 1 149 ? 6.015 -6.076 -21.293 1.00 85.38 149 TRP A CA 1
ATOM 1206 C C . TRP A 1 149 ? 5.587 -7.166 -22.282 1.00 85.38 149 TRP A C 1
ATOM 1208 O O . TRP A 1 149 ? 6.411 -7.981 -22.681 1.00 85.38 149 TRP A O 1
ATOM 1218 N N . LEU A 1 150 ? 4.318 -7.196 -22.697 1.00 82.56 150 LEU A N 1
ATOM 1219 C CA . LEU A 1 150 ? 3.824 -8.120 -23.725 1.00 82.56 150 LEU A CA 1
ATOM 1220 C C . LEU A 1 150 ? 4.009 -7.589 -25.155 1.00 82.56 150 LEU A C 1
ATOM 1222 O O . LEU A 1 150 ? 3.844 -8.352 -26.110 1.00 82.56 150 LEU A O 1
ATOM 1226 N N . LEU A 1 151 ? 4.310 -6.298 -25.331 1.00 79.75 151 LEU A N 1
ATOM 1227 C CA . LEU A 1 151 ? 4.538 -5.726 -26.654 1.00 79.75 151 LEU A CA 1
ATOM 1228 C C . LEU A 1 151 ? 5.910 -6.155 -27.202 1.00 79.75 151 LEU A C 1
ATOM 1230 O O . LEU A 1 151 ? 6.888 -6.182 -26.459 1.00 79.75 151 LEU A O 1
ATOM 1234 N N . PRO A 1 152 ? 6.030 -6.391 -28.522 1.00 66.38 152 PRO A N 1
ATOM 1235 C CA . PRO A 1 152 ? 7.270 -6.854 -29.162 1.00 66.38 152 PRO A CA 1
ATOM 1236 C C . PRO A 1 152 ? 8.419 -5.828 -29.150 1.00 66.38 152 PRO A C 1
ATOM 1238 O O . PRO A 1 152 ? 9.483 -6.098 -29.694 1.00 66.38 152 PRO A O 1
ATOM 1241 N N . PHE A 1 153 ? 8.201 -4.652 -28.560 1.00 64.44 153 PHE A N 1
ATOM 1242 C CA . PHE A 1 153 ? 9.195 -3.590 -28.381 1.00 64.44 153 PHE A CA 1
ATOM 1243 C C . PHE A 1 153 ? 9.593 -3.396 -26.905 1.00 64.44 153 PHE A C 1
ATOM 1245 O O . PHE A 1 153 ? 10.370 -2.496 -26.603 1.00 64.44 153 PHE A O 1
ATOM 1252 N N . GLY A 1 154 ? 9.010 -4.177 -25.985 1.00 55.69 154 GLY A N 1
ATOM 1253 C CA . GLY A 1 154 ? 9.218 -4.073 -24.537 1.00 55.69 154 GLY A CA 1
ATOM 1254 C C . GLY A 1 154 ? 10.357 -4.938 -23.987 1.00 55.69 154 GLY A C 1
ATOM 1255 O O . GLY A 1 154 ? 10.536 -4.965 -22.770 1.00 55.69 154 GLY A O 1
ATOM 1256 N N . SER A 1 155 ? 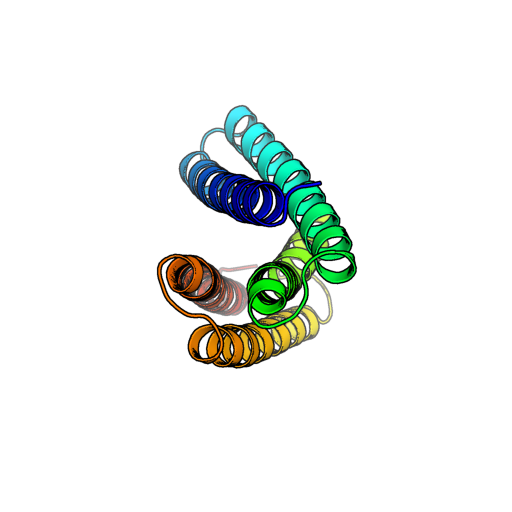11.094 -5.638 -24.859 1.00 50.97 155 SER A N 1
ATOM 1257 C CA . SER A 1 155 ? 12.221 -6.529 -24.540 1.00 50.97 155 SER A CA 1
ATOM 1258 C C . SER A 1 155 ? 13.481 -6.145 -25.303 1.00 50.97 155 SER A C 1
ATOM 1260 O O . SER A 1 155 ? 13.370 -6.072 -26.551 1.00 50.97 155 SER A O 1
#

Secondary structure (DSSP, 8-state):
--HHHHHHHHHHHHHHHHHHHHHHHHTTTSHHHHHHHHHHHHHHHHHHHHHHHHHHHH--GGGGHHHHHHHHHHHHHHHHHHHHHHT--TTSTTHHHHHHHHHHHHHHHHHHHHHHHTT--GGGGHHHHHHHHHHHHHHHHHHHHHHHHHSTT--

Sequence (155 aa):
MNKRVMLYINTGITALFVISLFISFATMEAEGTHQTWVTITECVGGASILLAGISLVYLKDEHRFVPLSILYFFAPWLLYALGHEIGFDASTPYVWAWFIGLYLLLIAGFILIRMFYFKMHGVYQLIPAVLLFVNGILLVYLLFLQLWWLLPFGS

Foldseek 3Di:
DDLVVLLVVLLVLVVVLLVLVVVLVVCVVPVVSNVVSVVVNVVSLVVSLVSLVVSCVVDDALSNLLSVLSNLLCPLVVLVVVCVVVPPALPDPPVVVSLVVSVVSLVVSLVSLVVSLVSHDDPSSVRSVVSNVVSVVVVVVSVVRVVLSPDPVND

pLDDT: mean 89.91, std 7.1, range [50.97, 97.12]

Radius of gyration: 16.62 Å; chains: 1; bounding box: 39×30×54 Å